Protein AF-A0A5D0UTB9-F1 (afdb_monomer_lite)

pLDDT: mean 87.79, std 14.19, range [36.25, 97.88]

Structure (mmCIF, N/CA/C/O backbone):
data_AF-A0A5D0UTB9-F1
#
_entry.id   AF-A0A5D0UTB9-F1
#
loop_
_atom_site.group_PDB
_atom_site.id
_atom_site.type_symbol
_atom_site.label_atom_id
_atom_site.label_alt_id
_atom_site.label_comp_id
_atom_site.label_asym_id
_atom_site.label_entity_id
_atom_site.label_seq_id
_atom_site.pdbx_PDB_ins_code
_atom_site.Cartn_x
_atom_site.Cartn_y
_atom_site.Cartn_z
_atom_site.occupancy
_atom_site.B_iso_or_equiv
_atom_site.auth_seq_id
_atom_site.auth_comp_id
_atom_site.auth_asym_id
_atom_site.auth_atom_id
_atom_site.pdbx_PDB_model_num
ATOM 1 N N . MET A 1 1 ? -15.521 21.011 6.120 1.00 36.25 1 MET A N 1
ATOM 2 C CA . MET A 1 1 ? -16.288 20.424 7.240 1.00 36.25 1 MET A CA 1
ATOM 3 C C . MET A 1 1 ? -15.496 19.263 7.820 1.00 36.25 1 MET A C 1
ATOM 5 O O . MET A 1 1 ? -15.400 18.227 7.175 1.00 36.25 1 MET A O 1
ATOM 9 N N . THR A 1 2 ? -14.871 19.424 8.984 1.00 52.19 2 THR A N 1
ATOM 10 C CA . THR A 1 2 ? -14.285 18.288 9.713 1.00 52.19 2 THR A CA 1
ATOM 11 C C . THR A 1 2 ? -15.429 17.515 10.361 1.00 52.19 2 THR A C 1
ATOM 13 O O . THR A 1 2 ? -16.013 17.980 11.336 1.00 52.19 2 THR A O 1
ATOM 16 N N . GLY A 1 3 ? -15.814 16.386 9.760 1.00 68.75 3 GLY A N 1
ATOM 17 C CA . GLY A 1 3 ? -16.807 15.482 10.342 1.00 68.75 3 GLY A CA 1
ATOM 18 C C . GLY A 1 3 ? -16.357 14.958 11.709 1.00 68.75 3 GLY A C 1
ATOM 19 O O . GLY A 1 3 ? -15.164 14.966 12.020 1.00 68.75 3 GLY A O 1
ATOM 20 N N . ALA A 1 4 ? -17.312 14.513 12.526 1.00 80.38 4 ALA A N 1
ATOM 21 C CA . ALA A 1 4 ? -17.038 13.978 13.856 1.00 80.38 4 ALA A CA 1
ATOM 22 C C . ALA A 1 4 ? -16.016 12.828 13.789 1.00 80.38 4 ALA A C 1
ATOM 24 O O . ALA A 1 4 ? -16.226 11.830 13.099 1.00 80.38 4 ALA A O 1
ATOM 25 N N . VAL A 1 5 ? -14.904 12.974 14.512 1.00 82.19 5 VAL A N 1
ATOM 26 C CA . VAL A 1 5 ? -13.861 11.946 14.614 1.00 82.19 5 VAL A CA 1
ATOM 27 C C . VAL A 1 5 ? -14.210 11.013 15.770 1.00 82.19 5 VAL A C 1
ATOM 29 O O . VAL A 1 5 ? -14.470 11.467 16.883 1.00 82.19 5 VAL A O 1
ATOM 32 N N . ARG A 1 6 ? -14.201 9.699 15.525 1.00 90.25 6 ARG A N 1
ATOM 33 C CA . ARG A 1 6 ? -14.375 8.677 16.567 1.00 90.25 6 ARG A CA 1
ATOM 34 C C . ARG A 1 6 ? -13.008 8.158 17.008 1.00 90.25 6 ARG A C 1
ATOM 36 O O . ARG A 1 6 ? -12.237 7.690 16.175 1.00 90.25 6 ARG A O 1
ATOM 43 N N . LYS A 1 7 ? -12.718 8.211 18.312 1.00 90.81 7 LYS A N 1
ATOM 44 C CA . LYS A 1 7 ? -11.503 7.610 18.878 1.00 90.81 7 LYS A CA 1
ATOM 45 C C . LYS A 1 7 ? -11.657 6.090 18.924 1.00 90.81 7 LYS A C 1
ATOM 47 O O . LYS A 1 7 ? -12.653 5.587 19.439 1.00 90.81 7 LYS A O 1
ATOM 52 N N . LEU A 1 8 ? -10.655 5.385 18.415 1.00 91.06 8 LEU A N 1
ATOM 53 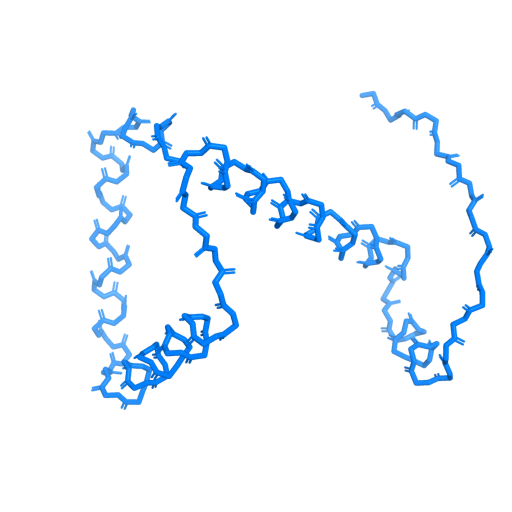C CA . LEU A 1 8 ? -10.522 3.935 18.521 1.00 91.06 8 LEU A CA 1
ATOM 54 C C . LEU A 1 8 ? -9.298 3.624 19.386 1.00 91.06 8 LEU A C 1
ATOM 56 O O . LEU A 1 8 ? -8.281 4.309 19.282 1.00 91.06 8 LEU A O 1
ATOM 60 N N . SER A 1 9 ? -9.411 2.618 20.249 1.00 93.12 9 SER A N 1
ATOM 61 C CA . SER A 1 9 ? -8.297 2.086 21.037 1.00 93.12 9 SER A CA 1
ATOM 62 C C . SER A 1 9 ? -8.058 0.654 20.592 1.00 93.12 9 SER A C 1
ATOM 64 O O . SER A 1 9 ? -8.979 -0.156 20.647 1.00 93.12 9 SER A O 1
ATOM 66 N N . ILE A 1 10 ? -6.846 0.361 20.133 1.00 92.12 10 ILE A N 1
ATOM 67 C CA . ILE A 1 10 ? -6.467 -0.950 19.604 1.00 92.12 10 ILE A CA 1
ATOM 68 C C . ILE A 1 10 ? -5.144 -1.389 20.221 1.00 92.12 10 ILE A C 1
ATOM 70 O O . ILE A 1 10 ? -4.279 -0.560 20.499 1.00 92.12 10 ILE A O 1
ATOM 74 N N . SER A 1 11 ? -4.991 -2.693 20.417 1.00 96.12 11 SER A N 1
ATOM 75 C CA . SER A 1 11 ? -3.704 -3.301 20.745 1.00 96.12 11 SER A CA 1
ATOM 76 C C . SER A 1 11 ? -2.996 -3.681 19.450 1.00 96.12 11 SER A C 1
ATOM 78 O O . SER A 1 11 ? -3.626 -4.216 18.538 1.00 96.12 11 SER A O 1
ATOM 80 N N . VAL A 1 12 ? -1.698 -3.403 19.369 1.00 95.56 12 VAL A N 1
ATOM 81 C CA . VAL A 1 12 ? -0.862 -3.722 18.206 1.00 95.56 12 VAL A CA 1
ATOM 82 C C . VAL A 1 12 ? 0.369 -4.519 18.645 1.00 95.56 12 VAL A C 1
ATOM 84 O O . VAL A 1 12 ? 0.758 -4.428 19.812 1.00 95.56 12 VAL A O 1
ATOM 87 N N . PRO A 1 13 ? 0.982 -5.301 17.740 1.00 97.88 13 PRO A N 1
ATOM 88 C CA . PRO A 1 13 ? 2.259 -5.959 18.002 1.00 97.88 13 PRO A CA 1
ATOM 89 C C . PRO A 1 13 ? 3.371 -4.972 18.423 1.00 97.88 13 PRO A C 1
ATOM 91 O O . PRO A 1 13 ? 3.328 -3.810 18.005 1.00 97.88 13 PRO A O 1
ATOM 94 N N . PRO A 1 14 ? 4.369 -5.401 19.225 1.00 97.81 14 PRO A N 1
ATOM 95 C CA . PRO A 1 14 ? 5.412 -4.511 19.748 1.00 97.81 14 PRO A CA 1
ATOM 96 C C . PRO A 1 14 ? 6.214 -3.771 18.6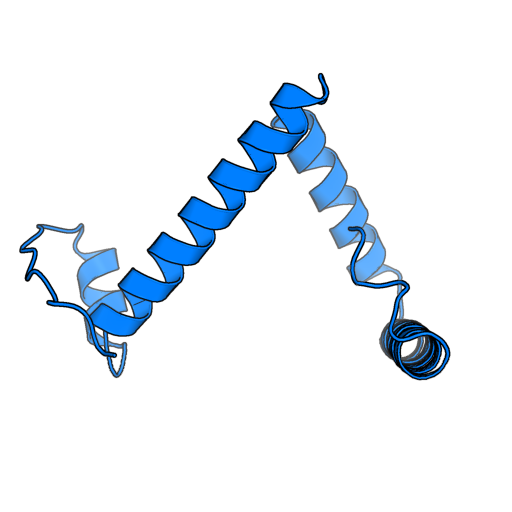71 1.00 97.81 14 PRO A C 1
ATOM 98 O O . PRO A 1 14 ? 6.445 -2.573 18.788 1.00 97.81 14 PRO A O 1
ATOM 101 N N . ASP A 1 15 ? 6.576 -4.451 17.585 1.00 97.69 15 ASP A N 1
ATOM 102 C CA . ASP A 1 15 ? 7.295 -3.869 16.448 1.00 97.69 15 ASP A CA 1
ATOM 103 C C . ASP A 1 15 ? 6.489 -2.754 15.760 1.00 97.69 15 ASP A C 1
ATOM 105 O O . ASP A 1 15 ? 7.032 -1.718 15.364 1.00 97.69 15 ASP A O 1
ATOM 109 N N . VAL A 1 16 ? 5.168 -2.931 15.672 1.00 97.00 16 VAL A N 1
ATOM 110 C CA . VAL A 1 16 ? 4.252 -1.917 15.144 1.00 97.00 16 VAL A CA 1
ATOM 111 C C . VAL A 1 16 ? 4.132 -0.742 16.112 1.00 97.00 16 VAL A C 1
ATOM 113 O O . VAL A 1 16 ? 4.161 0.405 15.664 1.00 97.00 16 VAL A O 1
ATOM 116 N N . ALA A 1 17 ? 4.032 -0.997 17.422 1.00 97.06 17 ALA A N 1
ATOM 117 C CA . ALA A 1 17 ? 4.003 0.056 18.438 1.00 97.06 17 ALA A CA 1
ATOM 118 C C . ALA A 1 17 ? 5.261 0.933 18.358 1.00 97.06 17 ALA A C 1
ATOM 120 O O . ALA A 1 17 ? 5.145 2.142 18.164 1.00 97.06 17 ALA A O 1
ATOM 121 N N . GLU A 1 18 ? 6.449 0.322 18.363 1.00 97.56 18 GLU A N 1
ATOM 122 C CA . GLU A 1 18 ? 7.724 1.035 18.223 1.00 97.56 18 GLU A CA 1
ATOM 123 C C . GLU A 1 18 ? 7.791 1.867 16.935 1.00 97.56 18 GLU A C 1
ATOM 125 O O . GLU A 1 18 ? 8.323 2.979 16.909 1.00 97.56 18 GLU A O 1
ATOM 130 N N . ARG A 1 19 ? 7.270 1.338 15.821 1.00 96.62 19 ARG A N 1
ATOM 131 C CA . ARG A 1 19 ? 7.244 2.067 14.549 1.00 96.62 19 ARG A CA 1
ATOM 132 C C . ARG A 1 19 ? 6.329 3.288 14.612 1.00 96.62 19 ARG A C 1
ATOM 134 O O . ARG A 1 19 ? 6.700 4.317 14.043 1.00 96.62 19 ARG A O 1
ATOM 141 N N . LEU A 1 20 ? 5.165 3.161 15.250 1.00 95.88 20 LEU A N 1
ATOM 142 C CA . LEU A 1 20 ? 4.184 4.236 15.412 1.00 95.88 20 LEU A CA 1
ATOM 143 C C . LEU A 1 20 ? 4.660 5.306 16.397 1.00 95.88 20 LEU A C 1
ATOM 145 O O . LEU A 1 20 ? 4.389 6.481 16.176 1.00 95.88 20 LEU A O 1
ATOM 149 N N . GLU A 1 21 ? 5.407 4.933 17.435 1.00 95.81 21 GLU A N 1
ATOM 150 C CA . GLU A 1 21 ? 6.020 5.875 18.381 1.00 95.81 21 GLU A CA 1
ATOM 151 C C . GLU A 1 21 ? 7.055 6.793 17.716 1.00 95.81 21 GLU A C 1
ATOM 153 O O . GLU A 1 21 ? 7.237 7.933 18.139 1.00 95.81 21 GLU A O 1
ATOM 158 N N . ARG A 1 22 ? 7.702 6.330 16.638 1.00 97.00 22 ARG A N 1
ATOM 159 C CA . ARG A 1 22 ? 8.634 7.140 15.832 1.00 97.00 22 ARG A CA 1
ATOM 160 C C . ARG A 1 22 ? 7.925 8.108 14.877 1.00 97.00 22 ARG A C 1
ATOM 162 O O . ARG A 1 22 ? 8.584 8.973 14.304 1.00 97.00 22 ARG A O 1
ATOM 169 N N . GLU A 1 23 ? 6.618 7.961 14.658 1.00 97.00 23 GLU A N 1
ATOM 170 C CA . GLU A 1 23 ? 5.866 8.855 13.777 1.00 97.00 23 GLU A CA 1
ATOM 171 C C . GLU A 1 23 ? 5.509 10.164 14.494 1.00 97.00 23 GLU A C 1
ATOM 173 O O . GLU A 1 23 ? 4.923 10.124 15.577 1.00 97.00 23 GLU A O 1
ATOM 178 N N . PRO A 1 24 ? 5.722 11.337 13.868 1.00 96.31 24 PRO A N 1
ATOM 179 C CA . PRO A 1 24 ? 5.282 12.618 14.428 1.00 96.31 24 PRO A CA 1
ATOM 180 C C . PRO A 1 24 ? 3.775 12.660 14.722 1.00 96.31 24 PRO A C 1
ATOM 182 O O . PRO A 1 24 ? 3.318 13.407 15.586 1.00 96.31 24 PRO A O 1
ATOM 185 N N . ASN A 1 25 ? 2.988 11.869 13.982 1.00 95.75 25 ASN A N 1
ATOM 186 C CA . ASN A 1 25 ? 1.562 11.686 14.211 1.00 95.75 25 ASN A CA 1
ATOM 187 C C . ASN A 1 25 ? 1.109 10.277 13.793 1.00 95.75 25 ASN A C 1
ATOM 189 O O . ASN A 1 25 ? 0.718 10.040 12.646 1.00 95.75 25 ASN A O 1
ATOM 193 N N . ALA A 1 26 ? 1.095 9.353 14.755 1.00 94.88 26 ALA A N 1
ATOM 194 C CA . ALA A 1 26 ? 0.669 7.970 14.545 1.00 94.88 26 ALA A CA 1
ATOM 195 C C . ALA A 1 26 ? -0.765 7.841 13.991 1.00 94.88 26 ALA A C 1
ATOM 197 O O . ALA A 1 26 ? -1.034 6.986 13.150 1.00 94.88 26 ALA A O 1
ATOM 198 N N . SER A 1 27 ? -1.695 8.706 14.416 1.00 92.81 27 SER A N 1
ATOM 199 C CA . SER A 1 27 ? -3.084 8.653 13.935 1.00 92.81 27 SER A CA 1
ATOM 200 C C . SER A 1 27 ? -3.185 9.033 12.460 1.00 92.81 27 SER A C 1
ATOM 202 O O . SER A 1 27 ? -3.873 8.358 11.699 1.00 92.81 27 SER A O 1
ATOM 204 N N . ALA A 1 28 ? -2.479 10.081 12.031 1.00 94.69 28 ALA A N 1
ATOM 205 C CA . ALA A 1 28 ? -2.438 10.474 10.625 1.00 94.69 28 ALA A CA 1
ATOM 206 C C . ALA A 1 28 ? -1.784 9.390 9.756 1.00 94.69 28 ALA A C 1
ATOM 208 O O . ALA A 1 28 ? -2.308 9.074 8.686 1.00 94.69 28 ALA A O 1
ATOM 209 N N . TYR A 1 29 ? -0.696 8.786 10.243 1.00 95.50 29 TYR A N 1
ATOM 210 C CA . TYR A 1 29 ? -0.036 7.661 9.585 1.00 95.50 29 TYR A CA 1
ATOM 211 C C . TYR A 1 29 ? -1.000 6.482 9.378 1.00 95.50 29 TYR A C 1
ATOM 213 O O . TYR A 1 29 ? -1.187 6.020 8.250 1.00 95.50 29 TYR A O 1
ATOM 221 N N . LEU A 1 30 ? -1.689 6.049 10.439 1.00 94.69 30 LEU A N 1
ATOM 222 C CA . LEU A 1 30 ? -2.653 4.946 10.372 1.00 94.69 30 LEU A CA 1
ATOM 223 C C . LEU A 1 30 ? -3.859 5.271 9.485 1.00 94.69 30 LEU A C 1
ATOM 225 O O . LEU A 1 30 ? -4.281 4.430 8.697 1.00 94.69 30 LEU A O 1
ATOM 229 N N . VAL A 1 31 ? -4.394 6.493 9.556 1.00 95.50 31 VAL A N 1
ATOM 230 C CA . VAL A 1 31 ? -5.488 6.932 8.674 1.00 95.50 31 VAL A CA 1
ATOM 231 C C . VAL A 1 31 ? -5.051 6.908 7.211 1.00 95.50 31 VAL A C 1
ATOM 233 O O . VAL A 1 31 ? -5.827 6.501 6.345 1.00 95.50 31 VAL A O 1
ATOM 236 N N . HIS A 1 32 ? -3.821 7.329 6.912 1.00 95.94 32 HIS A N 1
ATOM 237 C CA . HIS A 1 32 ? -3.291 7.255 5.558 1.00 95.94 32 HIS A CA 1
ATOM 238 C C . HIS A 1 32 ? -3.181 5.803 5.082 1.00 95.94 32 HIS A C 1
ATOM 240 O O . HIS A 1 32 ? -3.697 5.487 4.010 1.00 95.94 32 HIS A O 1
ATOM 246 N N . ALA A 1 33 ? -2.585 4.922 5.890 1.00 95.56 33 ALA A N 1
ATOM 247 C CA . ALA A 1 33 ? -2.457 3.501 5.578 1.00 95.56 33 ALA A CA 1
ATOM 248 C C . ALA A 1 33 ? -3.828 2.839 5.350 1.00 95.56 33 ALA A C 1
ATOM 250 O O . ALA A 1 33 ? -4.032 2.182 4.331 1.00 95.56 33 ALA A O 1
ATOM 251 N N . ALA A 1 34 ? -4.800 3.098 6.229 1.00 96.00 34 ALA A N 1
ATOM 252 C CA . ALA A 1 34 ? -6.167 2.602 6.082 1.00 96.00 34 ALA A CA 1
ATOM 253 C C . ALA A 1 34 ? -6.809 3.086 4.773 1.00 96.00 34 ALA A C 1
ATOM 255 O O . ALA A 1 34 ? -7.375 2.295 4.028 1.00 96.00 34 ALA A O 1
ATOM 256 N N . ARG A 1 35 ? -6.661 4.371 4.427 1.00 97.19 35 ARG A N 1
ATOM 257 C CA . ARG A 1 35 ? -7.181 4.913 3.160 1.00 97.19 35 ARG A CA 1
ATOM 258 C C . ARG A 1 35 ? -6.499 4.319 1.928 1.00 97.19 35 ARG A C 1
ATOM 260 O O . ARG A 1 35 ? -7.152 4.180 0.899 1.00 97.19 35 ARG A O 1
ATOM 267 N N . VAL A 1 36 ? -5.202 4.011 1.997 1.00 97.00 36 VAL A N 1
ATOM 268 C CA . VAL A 1 36 ? -4.490 3.307 0.916 1.00 97.00 36 VAL A CA 1
ATOM 269 C C . VAL A 1 36 ? -5.083 1.914 0.715 1.00 97.00 36 VAL A C 1
ATOM 271 O O . VAL A 1 36 ? -5.366 1.552 -0.424 1.00 97.00 36 VAL A O 1
ATOM 274 N N . LEU A 1 37 ? -5.323 1.175 1.802 1.00 95.62 37 LEU A N 1
ATOM 275 C CA . LEU A 1 37 ? -5.944 -0.151 1.748 1.00 95.62 37 LEU A CA 1
ATOM 276 C C . LEU A 1 37 ? -7.360 -0.088 1.167 1.00 95.62 37 LEU A C 1
ATOM 278 O O . LEU A 1 37 ? -7.633 -0.778 0.194 1.00 95.62 37 LEU A O 1
ATOM 282 N N . MET A 1 38 ? -8.206 0.825 1.655 1.00 96.81 38 MET A N 1
ATOM 283 C CA . MET A 1 38 ? -9.570 1.006 1.137 1.00 96.81 38 MET A CA 1
ATOM 284 C C . MET A 1 38 ? -9.597 1.311 -0.366 1.00 96.81 38 MET A C 1
ATOM 286 O O . MET A 1 38 ? -10.442 0.794 -1.089 1.00 96.81 38 MET A O 1
ATOM 290 N N . ARG A 1 39 ? -8.678 2.156 -0.862 1.00 96.56 39 ARG A N 1
ATOM 291 C CA . ARG A 1 39 ? -8.583 2.446 -2.303 1.00 96.56 39 ARG A CA 1
ATOM 292 C C . ARG A 1 39 ? -8.187 1.216 -3.110 1.00 96.56 39 ARG A C 1
ATOM 294 O O . ARG A 1 39 ? -8.703 1.028 -4.203 1.00 96.56 39 ARG A O 1
ATOM 301 N N . ARG A 1 40 ? -7.274 0.398 -2.582 1.00 93.69 40 ARG A N 1
ATOM 302 C C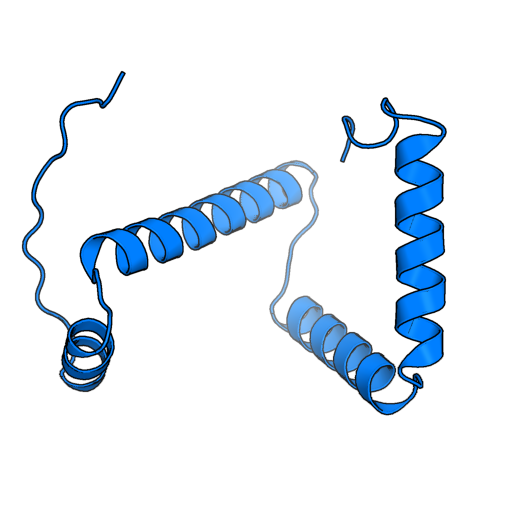A . ARG A 1 40 ? -6.873 -0.851 -3.231 1.00 93.69 40 ARG A CA 1
ATOM 303 C C . ARG A 1 40 ? -8.035 -1.841 -3.283 1.00 93.69 40 ARG A C 1
ATOM 305 O O . ARG A 1 40 ? -8.295 -2.383 -4.343 1.00 93.69 40 ARG A O 1
ATOM 312 N N . GLU A 1 41 ? -8.750 -2.021 -2.178 1.00 94.94 41 GLU A N 1
ATOM 313 C CA . GLU A 1 41 ? -9.930 -2.893 -2.119 1.00 94.94 41 GLU A CA 1
ATOM 314 C C . GLU A 1 41 ? -11.022 -2.441 -3.097 1.00 94.94 41 GLU A C 1
ATOM 316 O O . GLU A 1 41 ? -11.620 -3.269 -3.778 1.00 94.94 41 GLU A O 1
ATOM 321 N N . ALA A 1 42 ? -11.252 -1.128 -3.209 1.00 95.88 42 ALA A N 1
ATOM 322 C CA . ALA A 1 42 ? -12.198 -0.574 -4.173 1.00 95.88 42 ALA A CA 1
ATOM 323 C C . ALA A 1 42 ? -11.786 -0.868 -5.625 1.00 95.88 42 ALA A C 1
ATOM 325 O O . ALA A 1 42 ? -12.623 -1.299 -6.413 1.00 95.88 42 ALA A O 1
ATOM 326 N N . LEU A 1 43 ? -10.502 -0.694 -5.958 1.00 95.19 43 LEU A N 1
ATOM 327 C CA . LEU A 1 43 ? -9.968 -1.030 -7.280 1.00 95.19 43 LEU A CA 1
ATOM 328 C C . LEU A 1 43 ? -10.090 -2.530 -7.576 1.00 95.19 43 LEU A C 1
ATOM 330 O O . LEU A 1 43 ? -10.521 -2.911 -8.660 1.00 95.19 43 LEU A O 1
ATOM 334 N N . ASP A 1 44 ? -9.736 -3.387 -6.617 1.00 93.69 44 ASP A N 1
ATOM 335 C CA . ASP A 1 44 ? -9.844 -4.840 -6.776 1.00 93.69 44 ASP A CA 1
ATOM 336 C C . ASP A 1 44 ? -11.311 -5.251 -7.027 1.00 93.69 44 ASP A C 1
ATOM 338 O O . ASP A 1 44 ? -11.584 -6.101 -7.879 1.00 93.69 44 ASP A O 1
ATOM 342 N N . ALA A 1 45 ? -12.269 -4.605 -6.351 1.00 94.62 45 ALA A N 1
ATOM 343 C CA . ALA A 1 45 ? -13.699 -4.821 -6.569 1.00 94.62 45 ALA A CA 1
ATOM 344 C C . ALA A 1 45 ? -14.176 -4.337 -7.951 1.00 94.62 45 ALA A C 1
ATOM 346 O O . ALA A 1 45 ? -14.972 -5.021 -8.596 1.00 94.62 45 ALA A O 1
ATOM 347 N N . GLU A 1 46 ? -13.688 -3.190 -8.421 1.00 97.44 46 GLU A N 1
ATOM 348 C CA . GLU A 1 46 ? -13.995 -2.656 -9.751 1.00 97.44 46 GLU A CA 1
ATOM 349 C C . GLU A 1 46 ? -13.464 -3.570 -10.863 1.00 97.44 46 GLU A C 1
ATOM 351 O O . GLU A 1 46 ? -14.203 -3.954 -11.770 1.00 97.44 46 GLU A O 1
ATOM 356 N N . LEU A 1 47 ? -12.209 -4.009 -10.760 1.00 95.94 47 LEU A N 1
ATOM 357 C CA . LEU A 1 47 ? -11.624 -4.958 -11.706 1.00 95.94 47 LEU A CA 1
ATOM 358 C C . LEU A 1 47 ? -12.421 -6.267 -11.742 1.00 95.94 47 LEU A C 1
ATOM 360 O O . LEU A 1 47 ? -12.767 -6.752 -12.823 1.00 95.94 47 LEU A O 1
ATOM 364 N N . ALA A 1 48 ? -12.784 -6.800 -10.573 1.00 95.38 48 ALA A N 1
ATOM 365 C CA . ALA A 1 48 ? -13.601 -8.004 -10.478 1.00 95.38 48 ALA A CA 1
ATOM 366 C C . ALA A 1 48 ? -14.994 -7.816 -11.101 1.00 95.38 48 ALA A C 1
ATOM 368 O O . ALA A 1 48 ? -15.485 -8.723 -11.774 1.00 95.38 48 ALA A O 1
ATOM 369 N N . HIS A 1 49 ? -15.610 -6.640 -10.938 1.00 96.31 49 HIS A N 1
ATOM 370 C CA . HIS A 1 49 ? -16.880 -6.299 -11.583 1.00 96.31 49 HIS A CA 1
ATOM 371 C C . HIS A 1 49 ? -16.787 -6.373 -13.115 1.00 96.31 49 HIS A C 1
ATOM 373 O O . HIS A 1 49 ? -17.713 -6.850 -13.769 1.00 96.31 49 HIS A O 1
ATOM 379 N N . HIS A 1 50 ? -15.643 -5.992 -13.683 1.00 97.69 50 HIS A N 1
ATOM 380 C CA . HIS A 1 50 ? -15.349 -6.120 -15.112 1.00 97.69 50 HIS A CA 1
ATOM 381 C C . HIS A 1 50 ? -14.853 -7.515 -15.536 1.00 97.69 50 HIS A C 1
ATOM 383 O O . HIS A 1 50 ? -14.453 -7.706 -16.684 1.00 97.69 50 HIS A O 1
ATOM 389 N N . GLY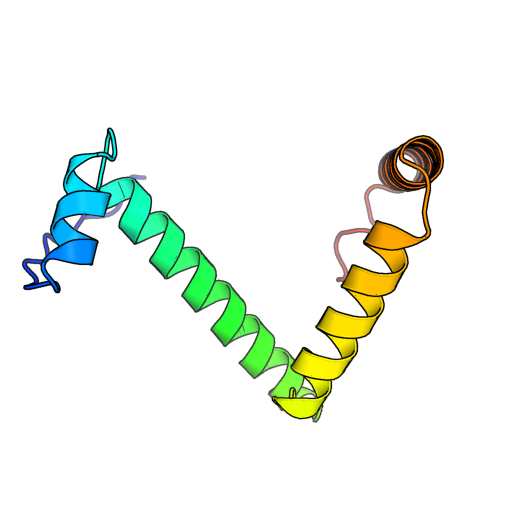 A 1 51 ? -14.882 -8.507 -14.640 1.00 96.81 51 GLY A N 1
ATOM 390 C CA . GLY A 1 51 ? -14.423 -9.870 -14.915 1.00 96.81 51 GLY A CA 1
ATOM 391 C C . GLY A 1 51 ? -12.899 -10.020 -14.949 1.00 96.81 51 GLY A C 1
ATOM 392 O O . GLY A 1 51 ? -12.392 -11.045 -15.402 1.00 96.81 51 GLY A O 1
ATOM 393 N N . ILE A 1 52 ? -12.156 -9.020 -14.471 1.00 96.06 52 ILE A N 1
ATOM 394 C CA . ILE A 1 52 ? -10.696 -9.040 -14.394 1.00 96.06 52 ILE A CA 1
ATOM 395 C C . ILE A 1 52 ? -10.296 -9.516 -12.998 1.00 96.06 52 ILE A C 1
ATOM 397 O O . ILE A 1 52 ? -10.441 -8.804 -12.008 1.00 96.06 52 ILE A O 1
ATOM 401 N N . THR A 1 53 ? -9.764 -10.733 -12.903 1.00 92.62 53 THR A N 1
ATOM 402 C CA . THR A 1 53 ? -9.266 -11.276 -11.632 1.00 92.62 53 THR A CA 1
ATOM 403 C C . THR A 1 53 ? -7.786 -10.953 -11.444 1.00 92.62 53 THR A C 1
ATOM 405 O O . THR A 1 53 ? -6.938 -11.407 -12.214 1.00 92.62 53 THR A O 1
ATOM 408 N N . VAL A 1 54 ? -7.458 -10.213 -10.383 1.00 91.06 54 VAL A N 1
ATOM 409 C CA . VAL A 1 54 ? -6.071 -10.004 -9.948 1.00 91.06 54 VAL A CA 1
ATOM 410 C C . VAL A 1 54 ? -5.619 -11.224 -9.146 1.00 91.06 54 VAL A C 1
ATOM 412 O O . VAL A 1 54 ? -6.117 -11.474 -8.053 1.00 91.06 54 VAL A O 1
ATOM 415 N N . THR A 1 55 ? -4.681 -12.000 -9.690 1.00 94.06 55 THR A N 1
ATOM 416 C CA . THR A 1 55 ? -4.127 -13.188 -9.022 1.00 94.06 55 THR A CA 1
ATOM 417 C C . THR A 1 55 ? -2.773 -12.891 -8.388 1.00 94.06 55 THR A C 1
ATOM 419 O O . THR A 1 55 ? -2.016 -12.057 -8.890 1.00 94.06 55 THR A O 1
ATOM 422 N N . ASP A 1 56 ? -2.419 -13.620 -7.329 1.00 92.75 56 ASP A N 1
ATOM 423 C CA . ASP A 1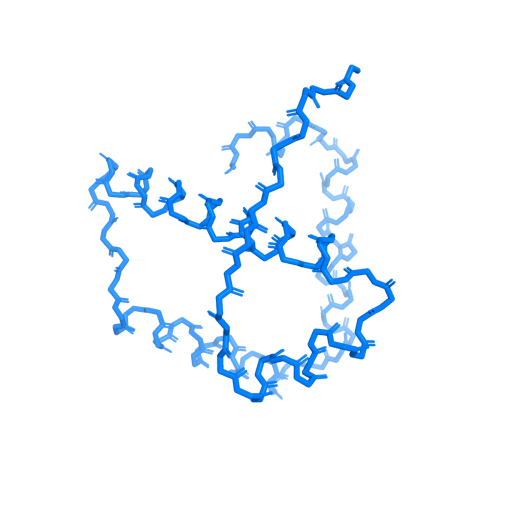 56 ? -1.106 -13.491 -6.684 1.00 92.75 56 ASP A CA 1
ATOM 424 C C . ASP A 1 56 ? 0.048 -13.767 -7.657 1.00 92.75 56 ASP A C 1
ATOM 426 O O . ASP A 1 56 ? 1.048 -13.047 -7.664 1.00 92.75 56 ASP A O 1
ATOM 430 N N . GLU A 1 57 ? -0.110 -14.756 -8.543 1.00 95.50 57 GLU A N 1
ATOM 431 C CA . GLU A 1 57 ? 0.855 -15.032 -9.612 1.00 95.50 57 GLU A CA 1
ATOM 432 C C . GLU A 1 57 ? 0.971 -13.843 -10.578 1.00 95.50 57 GLU A C 1
ATOM 434 O O . GLU A 1 57 ? 2.074 -13.418 -10.927 1.00 95.50 57 GLU A O 1
ATOM 439 N N . GLY A 1 58 ? -0.161 -13.261 -10.986 1.00 94.62 58 GLY A N 1
ATOM 440 C CA . GLY A 1 58 ? -0.193 -12.071 -11.832 1.00 94.62 58 GLY A CA 1
ATOM 441 C C . GLY A 1 58 ? 0.541 -10.896 -11.190 1.00 94.62 58 GLY A C 1
ATOM 442 O O . GLY A 1 58 ? 1.380 -10.265 -11.837 1.00 94.62 58 GLY A O 1
ATOM 443 N N . VAL A 1 59 ? 0.299 -10.660 -9.899 1.00 94.50 59 VAL A N 1
ATOM 444 C CA . VAL A 1 59 ? 0.984 -9.626 -9.114 1.00 94.50 59 VAL A CA 1
ATOM 445 C C . VAL A 1 59 ? 2.485 -9.902 -9.033 1.00 94.50 59 VAL A C 1
ATOM 447 O O . VAL A 1 59 ? 3.283 -8.986 -9.242 1.00 94.50 59 VAL A O 1
ATOM 450 N N . ALA A 1 60 ? 2.893 -11.143 -8.765 1.00 95.31 60 ALA A N 1
ATOM 451 C CA . ALA A 1 60 ? 4.302 -11.520 -8.696 1.00 95.31 60 ALA A CA 1
ATOM 452 C C . ALA A 1 60 ? 5.020 -11.290 -10.036 1.00 95.31 60 ALA A C 1
ATOM 454 O O . ALA A 1 60 ? 6.078 -10.656 -10.064 1.00 95.31 60 ALA A O 1
ATOM 455 N N . ARG A 1 61 ? 4.414 -11.713 -11.154 1.00 96.56 61 ARG A N 1
ATOM 456 C CA . ARG A 1 61 ? 4.957 -11.480 -12.504 1.00 96.56 61 ARG A CA 1
ATOM 457 C C . ARG A 1 61 ? 5.062 -9.993 -12.827 1.00 96.56 61 ARG A C 1
ATOM 459 O O . ARG A 1 61 ? 6.102 -9.551 -13.309 1.00 96.56 61 ARG A O 1
ATOM 466 N N . ALA A 1 62 ? 4.030 -9.209 -12.515 1.00 94.50 62 ALA A N 1
ATOM 467 C CA . ALA A 1 62 ? 4.044 -7.765 -12.734 1.00 94.50 62 ALA A CA 1
ATOM 468 C C . ALA A 1 62 ? 5.148 -7.068 -11.918 1.00 94.50 62 ALA A C 1
ATOM 470 O O . ALA A 1 62 ? 5.858 -6.207 -12.440 1.00 94.50 62 ALA A O 1
ATOM 471 N N . ARG A 1 63 ? 5.347 -7.469 -10.653 1.00 94.44 63 ARG A N 1
ATOM 472 C CA . ARG A 1 63 ? 6.439 -6.955 -9.809 1.00 94.44 63 ARG A CA 1
ATOM 473 C C . ARG A 1 63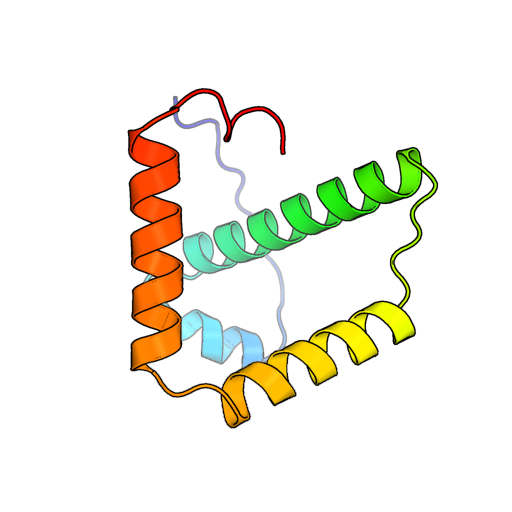 ? 7.814 -7.309 -10.367 1.00 94.44 63 ARG A C 1
ATOM 475 O O . ARG A 1 63 ? 8.674 -6.435 -10.416 1.00 94.44 63 ARG A O 1
ATOM 482 N N . ALA A 1 64 ? 8.012 -8.549 -10.809 1.00 95.56 64 ALA A N 1
ATOM 483 C CA . ALA A 1 64 ? 9.271 -8.983 -11.409 1.00 95.56 64 ALA A CA 1
ATOM 484 C C . ALA A 1 64 ? 9.579 -8.210 -12.701 1.00 95.56 64 ALA A C 1
ATOM 486 O O . ALA A 1 64 ? 10.695 -7.723 -12.874 1.00 95.56 64 ALA A O 1
ATOM 487 N N . ALA A 1 65 ? 8.577 -8.026 -13.567 1.00 94.50 65 ALA A N 1
ATOM 488 C CA . ALA A 1 65 ? 8.716 -7.228 -14.780 1.00 94.50 65 ALA A CA 1
ATOM 489 C C . ALA A 1 65 ? 9.112 -5.780 -14.457 1.00 94.50 65 ALA A C 1
ATOM 491 O O . ALA A 1 65 ? 10.046 -5.252 -15.054 1.00 94.50 65 ALA A O 1
ATOM 492 N N . ARG A 1 66 ? 8.465 -5.157 -13.463 1.00 92.50 66 ARG A N 1
ATOM 493 C CA . ARG A 1 66 ? 8.818 -3.805 -13.012 1.00 92.50 66 ARG A CA 1
ATOM 494 C C . ARG A 1 66 ? 10.249 -3.723 -12.479 1.00 92.50 66 ARG A C 1
ATOM 496 O O . ARG A 1 66 ? 10.985 -2.835 -12.889 1.00 92.50 66 ARG A O 1
ATOM 503 N N . ALA A 1 67 ? 10.658 -4.657 -11.622 1.00 92.00 67 ALA A N 1
ATOM 504 C CA . ALA A 1 67 ? 12.016 -4.685 -11.082 1.00 92.00 67 ALA A CA 1
ATOM 505 C C . ALA A 1 67 ? 13.075 -4.846 -12.190 1.00 92.00 67 ALA A C 1
ATOM 507 O O . ALA A 1 67 ? 14.125 -4.213 -12.138 1.00 92.00 67 ALA A O 1
ATOM 508 N N . ALA A 1 68 ? 12.791 -5.640 -13.227 1.00 92.12 68 ALA A N 1
ATOM 509 C CA . ALA A 1 68 ? 13.679 -5.775 -14.381 1.00 92.12 68 ALA A CA 1
ATOM 510 C C . ALA A 1 68 ? 13.816 -4.462 -15.177 1.00 92.12 68 ALA A C 1
ATOM 512 O O . ALA A 1 68 ? 14.904 -4.142 -15.662 1.00 92.12 68 ALA A O 1
ATOM 513 N N . VAL A 1 69 ? 12.739 -3.676 -15.287 1.00 90.62 69 VAL A N 1
ATOM 514 C CA . VAL A 1 69 ? 12.794 -2.325 -15.870 1.00 90.62 69 VAL A CA 1
ATOM 515 C C . VAL A 1 69 ? 13.663 -1.412 -15.000 1.00 90.62 69 VAL A C 1
ATOM 517 O O . VAL A 1 69 ? 14.588 -0.805 -15.529 1.00 90.62 69 VAL A O 1
ATOM 520 N N . ASP A 1 70 ? 13.458 -1.413 -13.678 1.00 86.19 70 ASP A N 1
ATOM 521 C CA . ASP A 1 70 ? 14.236 -0.606 -12.719 1.00 86.19 70 ASP A CA 1
ATOM 522 C C . ASP A 1 70 ? 15.742 -0.902 -12.752 1.00 86.19 70 ASP A C 1
ATOM 524 O O . ASP A 1 70 ? 16.550 0.008 -12.582 1.00 86.19 70 ASP A O 1
ATOM 528 N N . VAL A 1 71 ? 16.135 -2.146 -13.032 1.00 88.31 71 VAL A N 1
ATOM 529 C CA . VAL A 1 71 ? 17.548 -2.524 -13.200 1.00 88.31 71 VAL A CA 1
ATOM 530 C C . VAL A 1 71 ? 18.103 -2.128 -14.572 1.00 88.31 71 VAL A C 1
ATOM 532 O O . VAL A 1 71 ? 19.273 -1.768 -14.683 1.00 88.31 71 VAL A O 1
ATOM 535 N N . SER A 1 72 ? 17.301 -2.235 -15.632 1.00 89.06 72 SER A N 1
ATOM 536 C CA . SER A 1 72 ? 17.782 -2.076 -17.013 1.00 89.06 72 SER A CA 1
ATOM 537 C C . SER A 1 72 ? 17.739 -0.640 -17.528 1.00 89.06 72 SER A C 1
ATOM 539 O O . SER A 1 72 ? 18.437 -0.315 -18.490 1.00 89.06 72 SER A O 1
ATOM 541 N N . TRP A 1 73 ? 16.902 0.218 -16.945 1.00 90.12 73 TRP A N 1
ATOM 542 C CA . TRP A 1 73 ? 16.693 1.571 -17.445 1.00 90.12 73 TRP A CA 1
ATOM 543 C C . TRP A 1 73 ? 17.576 2.583 -16.712 1.00 90.12 73 TRP A C 1
ATOM 545 O O . TRP A 1 73 ? 17.524 2.673 -15.486 1.00 90.12 73 TRP A O 1
ATOM 555 N N . PRO A 1 74 ? 18.345 3.408 -17.446 1.00 89.81 74 PRO A N 1
ATOM 556 C CA . PRO A 1 74 ? 19.108 4.485 -16.836 1.00 89.81 74 PRO A CA 1
ATOM 557 C C . PRO A 1 74 ? 18.165 5.598 -16.344 1.00 89.81 74 PRO A C 1
ATOM 559 O O . PRO A 1 74 ? 17.065 5.788 -16.878 1.00 89.81 74 PRO A O 1
ATOM 562 N N . ALA A 1 75 ? 18.581 6.347 -15.320 1.00 85.62 75 ALA A N 1
ATOM 563 C CA . ALA A 1 75 ? 17.742 7.344 -14.647 1.00 85.62 75 ALA A CA 1
ATOM 564 C C . ALA A 1 75 ? 17.220 8.434 -15.603 1.00 85.62 75 ALA A C 1
ATOM 566 O O . ALA A 1 75 ? 16.088 8.904 -15.470 1.00 85.62 75 ALA A O 1
ATOM 567 N N . GLU A 1 76 ? 18.005 8.791 -16.617 1.00 88.94 76 GLU A N 1
ATOM 568 C CA . GLU A 1 76 ? 17.661 9.779 -17.642 1.00 88.94 76 GLU A CA 1
ATOM 569 C C . GLU A 1 76 ? 16.450 9.330 -18.463 1.00 88.94 76 GLU A C 1
ATOM 571 O O . GLU A 1 76 ? 15.604 10.140 -18.844 1.00 88.94 76 GLU A O 1
ATOM 576 N N . ARG A 1 77 ? 16.314 8.017 -18.687 1.00 88.69 77 ARG A N 1
ATOM 577 C CA . ARG A 1 77 ? 15.169 7.453 -19.401 1.00 88.69 77 ARG A CA 1
ATOM 578 C C . ARG A 1 77 ? 13.883 7.610 -18.596 1.00 88.69 77 ARG A C 1
ATOM 580 O O . ARG A 1 77 ? 12.848 7.936 -19.175 1.00 88.69 77 ARG A O 1
ATOM 587 N N . TYR A 1 78 ? 13.943 7.426 -17.279 1.00 84.50 78 TYR A N 1
ATOM 588 C CA . TYR A 1 78 ? 12.795 7.667 -16.404 1.00 84.50 78 TYR A CA 1
ATOM 589 C C . TYR A 1 78 ? 12.355 9.128 -16.431 1.00 84.50 78 TYR A C 1
ATOM 591 O O . TYR A 1 78 ? 11.156 9.395 -16.528 1.00 84.50 78 TYR A O 1
ATOM 599 N N . GLN A 1 79 ? 13.305 10.067 -16.391 1.00 87.69 79 GLN A N 1
ATOM 600 C CA . GLN A 1 79 ? 12.981 11.492 -16.465 1.00 87.69 79 GLN A CA 1
ATOM 601 C C . GLN A 1 79 ? 12.361 11.854 -17.813 1.00 87.69 79 GLN A C 1
ATOM 603 O O . GLN A 1 79 ? 11.293 12.453 -17.840 1.00 87.69 79 GLN A O 1
ATOM 608 N N . ALA A 1 80 ? 12.928 11.372 -18.922 1.00 90.50 80 ALA A N 1
ATOM 609 C CA . ALA A 1 80 ? 12.372 11.619 -20.251 1.00 90.50 80 ALA A CA 1
ATOM 610 C C . ALA A 1 80 ? 10.933 11.085 -20.409 1.00 90.50 80 ALA A C 1
ATOM 612 O O . ALA A 1 80 ? 10.091 11.734 -21.032 1.00 90.50 80 ALA A O 1
ATOM 613 N N . VAL A 1 81 ? 10.622 9.915 -19.836 1.00 89.56 81 VAL A N 1
ATOM 614 C CA . VAL A 1 81 ? 9.246 9.385 -19.816 1.00 89.56 81 VAL A CA 1
ATOM 615 C C . VAL A 1 81 ? 8.338 10.255 -18.948 1.00 89.56 81 VAL A C 1
ATOM 617 O O . VAL A 1 81 ? 7.224 10.569 -19.363 1.00 89.56 81 VAL A O 1
ATOM 620 N N . ARG A 1 82 ? 8.803 10.679 -17.770 1.00 87.25 82 ARG A N 1
ATOM 621 C CA . ARG A 1 82 ? 8.027 11.529 -16.861 1.00 87.25 82 ARG A CA 1
ATOM 622 C C . ARG A 1 82 ? 7.709 12.891 -17.474 1.00 87.25 82 ARG A C 1
ATOM 624 O O . ARG A 1 82 ? 6.570 13.337 -17.367 1.00 87.25 82 ARG A O 1
ATOM 631 N N . ASP A 1 83 ? 8.683 13.518 -18.124 1.00 92.44 83 ASP A N 1
ATOM 632 C CA . ASP A 1 83 ? 8.519 14.812 -18.786 1.00 92.44 83 ASP A CA 1
ATOM 633 C C . ASP A 1 83 ? 7.540 14.708 -19.955 1.00 92.44 83 ASP A C 1
ATOM 635 O O . ASP A 1 83 ? 6.664 15.559 -20.098 1.00 92.44 83 ASP A O 1
ATOM 639 N N . ARG A 1 84 ? 7.602 13.611 -20.725 1.00 89.38 84 ARG A N 1
ATOM 640 C CA . ARG A 1 84 ? 6.620 13.330 -21.780 1.00 89.38 84 ARG A CA 1
ATOM 641 C C . ARG A 1 84 ? 5.206 13.185 -21.225 1.00 89.38 84 ARG A C 1
ATOM 643 O O . ARG A 1 84 ? 4.279 13.760 -21.783 1.00 89.38 84 ARG A O 1
ATOM 650 N N . VAL A 1 85 ? 5.032 12.415 -20.149 1.00 89.44 85 VAL A N 1
ATOM 651 C CA . VAL A 1 85 ? 3.714 12.232 -19.520 1.00 89.44 85 VAL A CA 1
ATOM 652 C C . VAL A 1 85 ? 3.187 13.560 -18.984 1.00 89.44 85 VAL A C 1
ATOM 654 O O . VAL A 1 85 ? 2.025 13.873 -19.206 1.00 89.44 85 VAL A O 1
ATOM 657 N N . ARG A 1 86 ? 4.032 14.364 -18.327 1.00 84.12 86 ARG A N 1
ATOM 658 C CA . ARG A 1 86 ? 3.643 15.695 -17.843 1.00 84.12 86 ARG A CA 1
ATOM 659 C C . ARG A 1 86 ? 3.191 16.598 -18.993 1.00 84.12 86 ARG A C 1
ATOM 661 O O . ARG A 1 86 ? 2.101 17.143 -18.914 1.00 84.12 86 ARG A O 1
ATOM 668 N N . GLY A 1 87 ? 3.978 16.681 -20.067 1.00 82.31 87 GLY A N 1
ATOM 669 C CA . GLY A 1 87 ? 3.620 17.475 -21.244 1.00 82.31 87 GLY A CA 1
ATOM 670 C C . GLY A 1 87 ? 2.295 17.041 -21.880 1.00 82.31 87 GLY A C 1
ATOM 671 O O . GLY A 1 87 ? 1.486 17.888 -22.233 1.00 82.31 87 GLY A O 1
ATOM 672 N N . ALA A 1 88 ? 2.021 15.734 -21.939 1.00 79.19 88 ALA A N 1
ATOM 673 C CA . ALA A 1 88 ? 0.757 15.215 -22.468 1.00 79.19 88 ALA A CA 1
ATOM 674 C C . ALA A 1 88 ? -0.464 15.558 -21.590 1.00 79.19 88 ALA A C 1
ATOM 676 O O . ALA A 1 88 ? -1.558 15.755 -22.110 1.00 79.19 88 ALA A O 1
ATOM 677 N N . VAL A 1 89 ? -0.288 15.638 -20.266 1.00 72.88 89 VAL A N 1
ATOM 678 C CA . VAL A 1 89 ? -1.352 16.054 -19.331 1.00 72.88 89 VAL A CA 1
ATOM 679 C C . VAL A 1 89 ? -1.657 17.549 -19.464 1.00 72.88 89 VAL A C 1
ATOM 681 O O . VAL A 1 89 ? -2.813 17.948 -19.327 1.00 72.88 89 VAL A O 1
ATOM 684 N N . ASP A 1 90 ? -0.642 18.361 -19.761 1.00 71.44 90 ASP A N 1
ATOM 685 C CA . ASP A 1 90 ? -0.796 19.805 -19.954 1.00 71.44 90 ASP A CA 1
ATOM 686 C C . ASP A 1 90 ? -1.428 20.152 -21.325 1.00 71.44 90 ASP A C 1
ATOM 688 O O . ASP A 1 90 ? -2.115 21.169 -21.438 1.00 71.44 90 ASP A O 1
ATOM 692 N N . GLU A 1 91 ? -1.254 19.306 -22.353 1.00 65.56 91 GLU A N 1
ATOM 693 C CA . GLU A 1 91 ? -1.840 19.493 -23.697 1.00 65.56 91 GLU A CA 1
ATOM 694 C C . GLU A 1 91 ? -3.313 19.044 -23.819 1.00 65.56 91 GLU A C 1
ATOM 696 O O . GLU A 1 91 ? -4.057 19.638 -24.603 1.00 65.56 91 GLU A O 1
ATOM 701 N N . ASP A 1 92 ? -3.776 18.060 -23.034 1.00 60.62 92 ASP A N 1
ATOM 702 C CA . ASP A 1 92 ? -5.201 17.691 -22.949 1.00 60.62 92 ASP A CA 1
ATOM 703 C C . ASP A 1 92 ? -5.639 17.354 -21.506 1.00 60.62 92 ASP A C 1
ATOM 705 O O . ASP A 1 92 ? -5.592 16.193 -21.076 1.00 60.62 92 ASP A O 1
ATOM 709 N N . PRO A 1 93 ? -6.155 18.340 -20.746 1.00 56.34 93 PRO A N 1
ATOM 710 C CA . PRO A 1 93 ? -6.569 18.134 -19.359 1.00 56.34 93 PRO A CA 1
ATOM 711 C C . PRO A 1 93 ? -7.798 17.217 -19.198 1.00 56.34 93 PRO A C 1
ATOM 713 O O . PRO A 1 93 ? -8.172 16.903 -18.067 1.00 56.34 93 PRO A O 1
ATOM 716 N N . ARG A 1 94 ? -8.452 16.773 -20.286 1.00 57.88 94 ARG A N 1
ATOM 717 C CA . ARG A 1 94 ? -9.601 15.847 -20.226 1.00 57.88 94 ARG A CA 1
ATOM 718 C C . ARG A 1 94 ? -9.198 14.374 -20.324 1.00 57.88 94 ARG A C 1
ATOM 720 O O . ARG A 1 94 ? -10.004 13.519 -19.962 1.00 57.88 94 ARG A O 1
ATOM 727 N N . ALA A 1 95 ? -7.970 14.065 -20.744 1.00 55.78 95 ALA A N 1
ATOM 728 C CA . ALA A 1 95 ? -7.506 12.690 -20.945 1.00 55.78 95 ALA A CA 1
ATOM 729 C C . ALA A 1 95 ? -7.312 11.893 -19.635 1.00 55.78 95 ALA A C 1
ATOM 731 O O . ALA A 1 95 ? -7.334 10.666 -19.653 1.00 55.78 95 ALA A O 1
ATOM 732 N N . VAL A 1 96 ? -7.164 12.569 -18.489 1.00 54.06 96 VAL A N 1
ATOM 733 C CA . VAL A 1 96 ? -6.919 11.927 -17.178 1.00 54.06 96 VAL A CA 1
ATOM 734 C C . VAL A 1 96 ? -8.217 11.628 -16.408 1.00 54.06 96 VAL A C 1
ATOM 736 O O . VAL A 1 96 ? -8.192 10.923 -15.411 1.00 54.06 96 VAL A O 1
ATOM 739 N N . SER A 1 97 ? -9.379 12.116 -16.861 1.00 46.50 97 SER A N 1
ATOM 740 C CA . SER A 1 97 ? -10.654 11.936 -16.141 1.00 46.50 97 SER A CA 1
ATOM 741 C C . SER A 1 97 ? -11.351 10.587 -16.402 1.00 46.50 97 SER A C 1
ATOM 743 O O . SER A 1 97 ? -12.442 10.373 -15.875 1.00 46.50 97 SER A O 1
ATOM 745 N N . ALA A 1 98 ? -10.778 9.709 -17.230 1.00 43.97 98 ALA A N 1
ATOM 746 C CA . ALA A 1 98 ? -11.415 8.471 -17.698 1.00 43.97 98 ALA A CA 1
ATOM 747 C C . ALA A 1 98 ? -10.630 7.182 -17.367 1.00 43.97 98 ALA A C 1
ATOM 749 O O . ALA A 1 98 ? -10.902 6.143 -17.966 1.00 43.97 98 ALA A O 1
ATOM 750 N N . ALA A 1 99 ? -9.666 7.245 -16.445 1.00 39.34 99 ALA A N 1
ATOM 751 C CA . ALA A 1 99 ? -8.891 6.101 -15.957 1.00 39.34 99 ALA A CA 1
ATOM 752 C C . ALA A 1 99 ? -8.881 6.083 -14.426 1.00 39.34 99 ALA A C 1
ATOM 754 O O . ALA A 1 99 ? -8.793 4.971 -13.868 1.00 39.34 99 ALA A O 1
#

Foldseek 3Di:
DPPDDDDDDDDDDPVVVVVLVPDPHSVVVVVVVVVVVVVVVVVCVVCVVVVHHDDPVNVVVVVVVVVVCVVPDDPVVVVVVVVVVVVVCVVDVVPPVPD

Sequence (99 aa):
MTGAVRKLSISVPPDVAERLEREPNASAYLVHAARVLMRREALDAELAHHGITVTDEGVARARAARAAVDVSWPAERYQAVRDRVRGAVDEDPRAVSAA

Radius of gyration: 19.53 Å; chains: 1; bounding box: 36×36×45 Å

Secondary structure (DSSP, 8-state):
--PPPPP------HHHHHHHHTSTTHHHHHHHHHHHHHHHHHHHHHHHHTT----HHHHHHHHHHHHHHHHHS-HHHHHHHHHHHHHHHHH-TTTTTT-